Protein AF-A0A7C3ATE9-F1 (afdb_monomer_lite)

Secondary structure (DSSP, 8-state):
-HHHHHHHHHHH---SS-EEE-SS-SS-SSS--HHHHHHHHHHHHHHT--EEEE-SSSSEEEEPPEETTEEPPTTS--BEEEE--SS-------S--TTEEEEE-S---EEEEEEETTEEEEEEE-TT--EEEEEEEE-

Foldseek 3Di:
DVLVVLLVVLVPDPDPAAEAEDADFCDDLPDHPPVCCVRNLVSCQVSLHAEYEYEPDQWWWKFAFDHPRDRDDPPDRGYIYIYADQDADPDDRPPDDPRTPDIGHRFGWDWDWDDDPQKIKIWIAGPVRHTDDIDIGGD

Sequence (139 aa):
EQAAWLDQRLAETRADWKFAMVHFPPYSPTLDYAEIRRHWEPVFNKHRVDMVFAGHVHYYMRSHPIREGRVVAPGEAGTVYVISIPIPNEQRPRPRPDYVAALLSGTPLYHTIHIAGNRLHFRAFDEAGTLHDELVMEK

Structure (mmCIF, N/CA/C/O backbone):
data_AF-A0A7C3ATE9-F1
#
_entry.id   AF-A0A7C3ATE9-F1
#
loop_
_atom_site.group_PDB
_atom_site.id
_atom_site.type_symbol
_atom_site.label_atom_id
_atom_site.label_alt_id
_atom_site.label_comp_id
_atom_site.label_asym_id
_atom_site.label_entity_id
_atom_site.label_seq_id
_atom_site.pdbx_PDB_ins_code
_atom_site.Cartn_x
_atom_site.Cartn_y
_atom_site.Cartn_z
_atom_site.occupancy
_atom_site.B_iso_or_equiv
_atom_site.auth_seq_id
_atom_site.auth_comp_id
_atom_site.auth_asym_id
_atom_site.auth_atom_id
_atom_site.pdbx_PDB_model_num
ATOM 1 N N . GLU A 1 1 ? -4.073 19.341 8.927 1.00 84.94 1 GLU A N 1
ATOM 2 C CA . GLU A 1 1 ? -5.523 19.260 8.627 1.00 84.94 1 GLU A CA 1
ATOM 3 C C . GLU A 1 1 ? -5.929 17.901 8.052 1.00 84.94 1 GLU A C 1
ATOM 5 O O . GLU A 1 1 ? -6.676 17.198 8.719 1.00 84.94 1 GLU A O 1
ATOM 10 N N . GLN A 1 2 ? -5.391 17.459 6.904 1.00 94.00 2 GLN A N 1
ATOM 11 C CA . GLN A 1 2 ? -5.780 16.172 6.288 1.00 94.00 2 GLN A CA 1
ATOM 12 C C . GLN A 1 2 ? -5.521 14.932 7.164 1.00 94.00 2 GLN A C 1
ATOM 14 O O . GLN A 1 2 ? -6.392 14.074 7.264 1.00 94.00 2 GLN A O 1
ATOM 19 N N . ALA A 1 3 ? -4.371 14.847 7.845 1.00 95.06 3 ALA A N 1
ATOM 20 C CA . ALA A 1 3 ? -4.072 13.715 8.731 1.00 95.06 3 ALA A CA 1
ATOM 21 C C . ALA A 1 3 ? -5.035 13.631 9.931 1.00 95.06 3 ALA A C 1
ATOM 23 O O . ALA A 1 3 ? -5.476 12.546 10.288 1.00 95.06 3 ALA A O 1
ATOM 24 N N . ALA A 1 4 ? -5.413 14.777 10.510 1.00 97.19 4 ALA A N 1
ATOM 25 C CA . ALA A 1 4 ? -6.384 14.833 11.605 1.00 97.19 4 ALA A CA 1
ATOM 26 C C . ALA A 1 4 ? -7.794 14.442 11.132 1.00 97.19 4 ALA A C 1
ATOM 28 O O . ALA A 1 4 ? -8.490 13.688 11.805 1.00 97.19 4 ALA A O 1
ATOM 29 N N . TRP A 1 5 ? -8.192 14.899 9.941 1.00 97.25 5 TRP A N 1
ATOM 30 C CA . TRP A 1 5 ? -9.439 14.463 9.313 1.00 97.25 5 TRP A CA 1
ATOM 31 C C . TRP A 1 5 ? -9.453 12.945 9.078 1.00 97.25 5 TRP A C 1
ATOM 33 O O . TRP A 1 5 ? -10.429 12.282 9.424 1.00 97.25 5 TRP A O 1
ATOM 43 N N . LEU A 1 6 ? -8.362 12.382 8.549 1.00 97.19 6 LEU A N 1
ATOM 44 C CA . LEU A 1 6 ? -8.232 10.945 8.310 1.00 97.19 6 LEU A CA 1
ATOM 45 C C . LEU A 1 6 ? -8.282 10.145 9.620 1.00 97.19 6 LEU A C 1
ATOM 47 O O . LEU A 1 6 ? -8.988 9.141 9.688 1.00 97.19 6 LEU A O 1
ATOM 51 N N . ASP A 1 7 ? -7.586 10.614 10.660 1.00 98.19 7 ASP A N 1
ATOM 52 C CA . ASP A 1 7 ? -7.616 10.034 12.008 1.00 98.19 7 ASP A CA 1
ATOM 53 C C . ASP A 1 7 ? -9.048 9.956 12.544 1.00 98.19 7 ASP A C 1
ATOM 55 O O . ASP A 1 7 ? -9.472 8.913 13.038 1.00 98.19 7 ASP A O 1
ATOM 59 N N . GLN A 1 8 ? -9.828 11.023 12.367 1.00 98.12 8 GLN A N 1
ATOM 60 C CA . GLN A 1 8 ? -11.228 11.043 12.771 1.00 98.12 8 GLN A CA 1
ATOM 61 C C . GLN A 1 8 ? -12.087 10.068 11.948 1.00 98.12 8 GLN A C 1
ATOM 63 O O . GLN A 1 8 ? -12.869 9.309 12.517 1.00 98.12 8 GLN A O 1
ATOM 68 N N . ARG A 1 9 ? -11.952 10.053 10.614 1.00 97.56 9 ARG A N 1
ATOM 69 C CA . ARG A 1 9 ? -12.733 9.143 9.753 1.00 97.56 9 ARG A CA 1
ATOM 70 C C . ARG A 1 9 ? -12.457 7.673 10.082 1.00 97.56 9 ARG A C 1
ATOM 72 O O . ARG A 1 9 ? -13.384 6.868 10.115 1.00 97.56 9 ARG A O 1
ATOM 79 N N . LEU A 1 10 ? -11.197 7.329 10.344 1.00 97.94 10 LEU A N 1
ATOM 80 C CA . LEU A 1 10 ? -10.799 5.971 10.710 1.00 97.94 10 LEU A CA 1
ATOM 81 C C . LEU A 1 10 ? -11.212 5.589 12.142 1.00 97.94 10 LEU A C 1
ATOM 83 O O . LEU A 1 10 ? -11.459 4.413 12.397 1.00 97.94 10 LEU A O 1
ATOM 87 N N . ALA A 1 11 ? -11.354 6.557 13.052 1.00 98.00 11 ALA A N 1
ATOM 88 C CA . ALA A 1 11 ? -11.882 6.315 14.396 1.00 98.00 11 ALA A CA 1
ATOM 89 C C . ALA A 1 11 ? -13.387 5.985 14.403 1.00 98.00 11 ALA A C 1
ATOM 91 O O . ALA A 1 11 ? -13.864 5.285 15.293 1.00 98.00 11 ALA A O 1
ATOM 92 N N . GLU A 1 12 ? -14.143 6.495 13.428 1.00 97.62 12 GLU A N 1
ATOM 93 C CA . GLU A 1 12 ? -15.601 6.331 13.355 1.00 97.62 12 GLU A CA 1
ATOM 94 C C . GLU A 1 12 ? -16.036 5.032 12.651 1.00 97.62 12 GLU A C 1
ATOM 96 O O . GLU A 1 12 ? -17.182 4.601 12.797 1.00 97.62 12 GLU A O 1
ATOM 101 N N . THR A 1 13 ? -15.146 4.385 11.891 1.00 96.62 13 THR A N 1
ATOM 102 C CA . THR A 1 13 ? -15.487 3.162 11.150 1.00 96.62 13 THR A CA 1
ATOM 103 C C . THR A 1 13 ? -15.433 1.906 12.021 1.00 96.62 13 THR A C 1
ATOM 105 O O . THR A 1 13 ? -14.561 1.738 12.873 1.00 96.62 13 THR A O 1
ATOM 108 N N . ARG A 1 14 ? -16.355 0.976 11.750 1.00 95.94 14 ARG A N 1
ATOM 109 C CA . ARG A 1 14 ? -16.387 -0.383 12.318 1.00 95.94 14 ARG A CA 1
ATOM 110 C C . ARG A 1 14 ? -16.058 -1.463 11.286 1.00 95.94 14 ARG A C 1
ATOM 112 O O . ARG A 1 14 ? -16.288 -2.634 11.550 1.00 95.94 14 ARG A O 1
ATOM 119 N N . ALA A 1 15 ? -15.591 -1.071 10.100 1.00 96.81 15 ALA A N 1
ATOM 120 C CA . ALA A 1 15 ? -15.237 -2.020 9.055 1.00 96.81 15 ALA A CA 1
ATOM 121 C C . ALA A 1 15 ? -14.085 -2.921 9.517 1.00 96.81 15 ALA A C 1
ATOM 123 O O . ALA A 1 15 ? -13.081 -2.421 10.035 1.00 96.81 15 ALA A O 1
ATOM 124 N N . ASP A 1 16 ? -14.227 -4.227 9.285 1.00 95.75 16 ASP A N 1
ATOM 125 C CA . ASP A 1 16 ? -13.186 -5.198 9.613 1.00 95.75 16 ASP A CA 1
ATOM 126 C C . ASP A 1 16 ? -11.930 -4.920 8.796 1.00 95.75 16 ASP A C 1
ATOM 128 O O . ASP A 1 16 ? -10.847 -4.828 9.363 1.00 95.75 16 ASP A O 1
ATOM 132 N N . TRP A 1 17 ? -12.080 -4.727 7.481 1.00 97.94 17 TRP A N 1
ATOM 133 C CA . TRP A 1 17 ? -11.005 -4.390 6.548 1.00 97.94 17 TRP A CA 1
ATOM 134 C C . TRP A 1 17 ? -10.968 -2.895 6.235 1.00 97.94 17 TRP A C 1
ATOM 136 O O . TRP A 1 17 ? -11.986 -2.292 5.889 1.00 97.94 17 TRP A O 1
ATOM 146 N N . LYS A 1 18 ? -9.780 -2.299 6.333 1.00 98.31 18 LYS A N 1
ATOM 147 C CA . LYS A 1 18 ? -9.531 -0.870 6.148 1.00 98.31 18 LYS A CA 1
ATOM 148 C C . LYS A 1 18 ? -8.499 -0.666 5.052 1.00 98.31 18 LYS A C 1
ATOM 150 O O . LYS A 1 18 ? -7.360 -1.118 5.158 1.00 98.31 18 LYS A O 1
ATOM 155 N N . PHE A 1 19 ? -8.896 0.084 4.033 1.00 98.19 19 PHE A N 1
ATOM 156 C CA . PHE A 1 19 ? -8.048 0.435 2.903 1.00 98.19 19 PHE A CA 1
ATOM 157 C C . PHE A 1 19 ? -7.893 1.946 2.808 1.00 98.19 19 PHE A C 1
ATOM 159 O O . PHE A 1 19 ? -8.848 2.685 3.048 1.00 98.19 19 PHE A O 1
ATOM 166 N N . ALA A 1 20 ? -6.710 2.401 2.408 1.00 97.75 20 ALA A N 1
ATOM 167 C CA . ALA A 1 20 ? -6.487 3.786 2.019 1.00 97.75 20 ALA A CA 1
ATOM 168 C C . ALA A 1 20 ? -6.002 3.858 0.570 1.00 97.75 20 ALA A C 1
ATOM 170 O O . ALA A 1 20 ? -5.269 2.991 0.103 1.00 97.75 20 ALA A O 1
ATOM 171 N N . MET A 1 21 ? -6.408 4.911 -0.131 1.00 96.75 21 MET A N 1
ATOM 172 C CA . MET A 1 21 ? -5.982 5.215 -1.495 1.00 96.75 21 MET A CA 1
ATOM 173 C C . MET A 1 21 ? -5.313 6.586 -1.473 1.00 96.75 21 MET A C 1
ATOM 175 O O . MET A 1 21 ? -5.911 7.559 -1.010 1.00 96.75 21 MET A O 1
ATOM 179 N N . VAL A 1 22 ? -4.078 6.669 -1.951 1.00 95.56 22 VAL A N 1
ATOM 180 C CA . VAL A 1 22 ? -3.298 7.911 -2.029 1.00 95.56 22 VAL A CA 1
ATOM 181 C C . VAL A 1 22 ? -2.638 8.006 -3.396 1.00 95.56 22 VAL A C 1
ATOM 183 O O . VAL A 1 22 ? -2.379 6.993 -4.025 1.00 95.56 22 VAL A O 1
ATOM 186 N N . HIS A 1 23 ? -2.359 9.204 -3.905 1.00 94.81 23 HIS A N 1
ATOM 187 C CA . HIS A 1 23 ? -1.662 9.293 -5.193 1.00 94.81 23 HIS A CA 1
ATOM 188 C C . HIS A 1 23 ? -0.164 8.998 -5.039 1.00 94.81 23 HIS A C 1
ATOM 190 O O . HIS A 1 23 ? 0.378 8.146 -5.739 1.00 94.81 23 HIS A O 1
ATOM 196 N N . PHE A 1 24 ? 0.484 9.677 -4.091 1.00 94.94 24 PHE A N 1
ATOM 197 C CA . PHE A 1 24 ? 1.909 9.532 -3.809 1.00 94.94 24 PHE A CA 1
ATOM 198 C C . PHE A 1 24 ? 2.144 8.444 -2.752 1.00 94.94 24 PHE A C 1
ATOM 200 O O . PHE A 1 24 ? 1.516 8.487 -1.689 1.00 94.94 24 PHE A O 1
ATOM 207 N N . PRO A 1 25 ? 3.034 7.476 -3.012 1.00 94.81 25 PRO A N 1
ATOM 208 C CA . PRO A 1 25 ? 3.209 6.322 -2.143 1.00 94.81 25 PRO A CA 1
ATOM 209 C C . PRO A 1 25 ? 4.019 6.678 -0.884 1.00 94.81 25 PRO A C 1
ATOM 211 O O . PRO A 1 25 ? 5.074 7.296 -0.999 1.00 94.81 25 PRO A O 1
ATOM 214 N N . PRO A 1 26 ? 3.610 6.251 0.326 1.00 95.81 26 PRO A N 1
ATOM 215 C CA . PRO A 1 26 ? 4.427 6.444 1.527 1.00 95.81 26 PRO A CA 1
ATOM 216 C C . PRO A 1 26 ? 5.785 5.723 1.428 1.00 95.81 26 PRO A C 1
ATOM 218 O O . PRO A 1 26 ? 6.822 6.282 1.792 1.00 95.81 26 PRO A O 1
ATOM 221 N N . TYR A 1 27 ? 5.791 4.506 0.879 1.00 95.38 27 TYR A N 1
ATOM 222 C CA . TYR A 1 27 ? 6.995 3.715 0.620 1.00 95.38 27 TYR A CA 1
ATOM 223 C C . TYR A 1 27 ? 7.240 3.607 -0.874 1.00 95.38 27 TYR A C 1
ATOM 225 O O . TYR A 1 27 ? 6.332 3.264 -1.617 1.00 95.38 27 TYR A O 1
ATOM 233 N N . SER A 1 28 ? 8.467 3.872 -1.309 1.00 93.00 28 SER A N 1
ATOM 234 C CA . SER A 1 28 ? 8.898 3.783 -2.702 1.00 93.00 28 SER A CA 1
ATOM 235 C C . SER A 1 28 ? 10.406 3.515 -2.721 1.00 93.00 28 SER A C 1
ATOM 237 O O . SER A 1 28 ? 11.152 4.212 -2.029 1.00 93.00 28 SER A O 1
ATOM 239 N N . PRO A 1 29 ? 10.890 2.512 -3.476 1.00 89.56 29 PRO A N 1
ATOM 240 C CA . PRO A 1 29 ? 12.324 2.254 -3.590 1.00 89.56 29 PRO A CA 1
ATOM 241 C C . PRO A 1 29 ? 13.114 3.347 -4.320 1.00 89.56 29 PRO A C 1
ATOM 243 O O . PRO A 1 29 ? 14.329 3.405 -4.173 1.00 89.56 29 PRO A O 1
ATOM 246 N N . THR A 1 30 ? 12.458 4.179 -5.137 1.00 87.19 30 THR A N 1
ATOM 247 C CA . THR A 1 30 ? 13.144 5.160 -6.001 1.00 87.19 30 THR A CA 1
ATOM 248 C C . THR A 1 30 ? 13.084 6.591 -5.492 1.00 87.19 30 THR A C 1
ATOM 250 O O . THR A 1 30 ? 13.950 7.388 -5.839 1.00 87.19 30 THR A O 1
ATOM 253 N N . LEU A 1 31 ? 12.041 6.947 -4.744 1.00 87.38 31 LEU A N 1
ATOM 254 C CA . LEU A 1 31 ? 11.782 8.315 -4.302 1.00 87.38 31 LEU A CA 1
ATOM 255 C C . LEU A 1 31 ? 11.348 8.303 -2.846 1.00 87.38 31 LEU A C 1
ATOM 257 O O . LEU A 1 31 ? 10.519 7.486 -2.448 1.00 87.38 31 LEU A O 1
ATOM 261 N N . ASP A 1 32 ? 11.889 9.235 -2.068 1.00 90.06 32 ASP A N 1
ATOM 262 C CA . ASP A 1 32 ? 11.558 9.343 -0.660 1.00 90.06 32 ASP A CA 1
ATOM 263 C C . ASP A 1 32 ? 10.423 10.349 -0.412 1.00 90.06 32 ASP A C 1
ATOM 265 O O . ASP A 1 32 ? 10.579 11.552 -0.617 1.00 90.06 32 ASP A O 1
ATOM 269 N N . TYR A 1 33 ? 9.291 9.853 0.092 1.00 93.88 33 TYR A N 1
ATOM 270 C CA . TYR A 1 33 ? 8.150 10.655 0.540 1.00 93.88 33 TYR A CA 1
ATOM 271 C C . TYR A 1 33 ? 8.074 10.743 2.072 1.00 93.88 33 TYR A C 1
ATOM 273 O O . TYR A 1 33 ? 7.035 10.471 2.681 1.00 93.88 33 TYR A O 1
ATOM 281 N N . ALA A 1 34 ? 9.183 11.122 2.712 1.00 93.75 34 ALA A N 1
ATOM 282 C CA . ALA A 1 34 ? 9.314 11.172 4.170 1.00 93.75 34 ALA A CA 1
ATOM 283 C C . ALA A 1 34 ? 8.219 12.003 4.859 1.00 93.75 34 ALA A C 1
ATOM 285 O O . ALA A 1 34 ? 7.700 11.597 5.895 1.00 93.75 34 ALA A O 1
ATOM 286 N N . GLU A 1 35 ? 7.812 13.128 4.267 1.00 94.81 35 GLU A N 1
ATOM 287 C CA . GLU A 1 35 ? 6.746 13.979 4.807 1.00 94.81 35 GLU A CA 1
ATOM 288 C C . GLU A 1 35 ? 5.374 13.290 4.802 1.00 94.81 35 GLU A C 1
ATOM 290 O O . GLU A 1 35 ? 4.599 13.455 5.746 1.00 94.81 35 GLU A O 1
ATOM 295 N N . ILE A 1 36 ? 5.080 12.471 3.787 1.00 95.19 36 ILE A N 1
ATOM 296 C CA . ILE A 1 36 ? 3.847 11.674 3.747 1.00 95.19 36 ILE A CA 1
ATOM 297 C C . ILE A 1 36 ? 3.898 10.616 4.844 1.00 95.19 36 ILE A C 1
ATOM 299 O O . ILE A 1 36 ? 2.961 10.528 5.638 1.00 95.19 36 ILE A O 1
ATOM 303 N N . ARG A 1 37 ? 5.008 9.866 4.947 1.00 95.25 37 ARG A N 1
ATOM 304 C CA . ARG A 1 37 ? 5.180 8.867 6.014 1.00 95.25 37 ARG A CA 1
ATOM 305 C C . ARG A 1 37 ? 5.041 9.495 7.394 1.00 95.25 37 ARG A C 1
ATOM 307 O O . ARG A 1 37 ? 4.231 9.029 8.185 1.00 95.25 37 ARG A O 1
ATOM 314 N N . ARG A 1 38 ? 5.724 10.615 7.650 1.00 95.88 38 ARG A N 1
ATOM 315 C CA . ARG A 1 38 ? 5.698 11.318 8.942 1.00 95.88 38 ARG A CA 1
ATOM 316 C C . ARG A 1 38 ? 4.284 11.645 9.418 1.00 95.88 38 ARG A C 1
ATOM 318 O O . ARG A 1 38 ? 4.020 11.556 10.612 1.00 95.88 38 ARG A O 1
ATOM 325 N N . HIS A 1 39 ? 3.389 12.038 8.514 1.00 96.12 39 HIS A N 1
ATOM 326 C CA . HIS A 1 39 ? 2.046 12.482 8.892 1.00 96.12 39 HIS A CA 1
ATOM 327 C C . HIS A 1 39 ? 0.975 11.391 8.791 1.00 96.12 39 HIS A C 1
ATOM 329 O O . HIS A 1 39 ? 0.032 11.406 9.579 1.00 96.12 39 HIS A O 1
ATOM 335 N N . TRP A 1 40 ? 1.081 10.471 7.830 1.00 97.00 40 TRP A N 1
ATOM 336 C CA . TRP A 1 40 ? 0.021 9.499 7.536 1.00 97.00 40 TRP A CA 1
ATOM 337 C C . TRP A 1 40 ? 0.295 8.132 8.158 1.00 97.00 40 TRP A C 1
ATOM 339 O O . TRP A 1 40 ? -0.639 7.479 8.616 1.00 97.00 40 TRP A O 1
ATOM 349 N N . GLU A 1 41 ? 1.560 7.713 8.246 1.00 96.25 41 GLU A N 1
ATOM 350 C CA . GLU A 1 41 ? 1.919 6.416 8.822 1.00 96.25 41 GLU A CA 1
ATOM 351 C C . GLU A 1 41 ? 1.479 6.272 10.292 1.00 96.25 41 GLU A C 1
ATOM 353 O O . GLU A 1 41 ? 0.902 5.236 10.625 1.00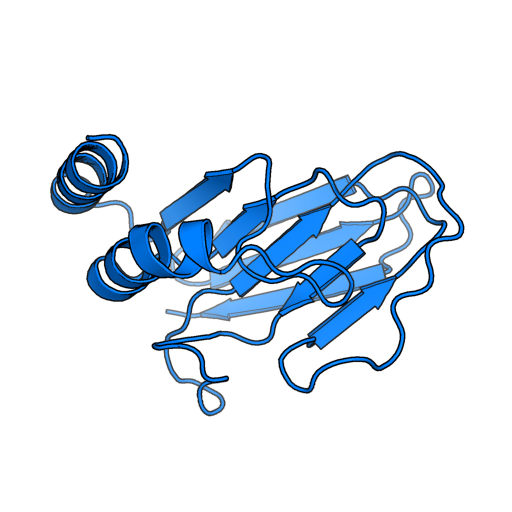 96.25 41 GLU A O 1
ATOM 358 N N . PRO A 1 42 ? 1.621 7.290 11.174 1.00 97.50 42 PRO A N 1
ATOM 359 C CA . PRO A 1 42 ? 1.098 7.195 12.537 1.00 97.50 42 PRO A CA 1
ATOM 360 C C . PRO A 1 42 ? -0.414 6.959 12.581 1.00 97.50 42 PRO A C 1
ATOM 362 O O . PRO A 1 42 ? -0.898 6.205 13.423 1.00 97.50 42 PRO A O 1
ATOM 365 N N . VAL A 1 43 ? -1.161 7.566 11.654 1.00 98.19 43 VAL A N 1
ATOM 366 C CA . VAL A 1 43 ? -2.616 7.404 11.553 1.00 98.19 43 VAL A CA 1
ATOM 367 C C . VAL A 1 43 ? -2.962 5.994 11.067 1.00 98.19 43 VAL A C 1
ATOM 369 O O . VAL A 1 43 ? -3.805 5.326 11.666 1.00 98.19 43 VAL A O 1
ATOM 372 N N . PHE A 1 44 ? -2.279 5.502 10.030 1.00 98.31 44 PHE A N 1
ATOM 373 C CA . PHE A 1 44 ? -2.457 4.139 9.524 1.00 98.31 44 PHE A CA 1
ATOM 374 C C . PHE A 1 44 ? -2.149 3.082 10.588 1.00 98.31 44 PHE A C 1
ATOM 376 O O . PHE A 1 44 ? -2.952 2.171 10.799 1.00 98.31 44 PHE A O 1
ATOM 383 N N . ASN A 1 45 ? -1.041 3.252 11.315 1.00 97.69 45 ASN A N 1
ATOM 384 C CA . ASN A 1 45 ? -0.634 2.364 12.401 1.00 97.69 45 ASN A CA 1
ATOM 385 C C . ASN A 1 45 ? -1.655 2.384 13.550 1.00 97.69 45 ASN A C 1
ATOM 387 O O . ASN A 1 45 ? -2.104 1.323 13.986 1.00 97.69 45 ASN A O 1
ATOM 391 N N . LYS A 1 46 ? -2.080 3.576 14.001 1.00 97.62 46 LYS A N 1
ATOM 392 C CA . LYS A 1 46 ? -3.072 3.748 15.080 1.00 97.62 46 LYS A CA 1
ATOM 393 C C . LYS A 1 46 ? -4.386 3.032 14.774 1.00 97.62 46 LYS A C 1
ATOM 395 O O . LYS A 1 46 ? -4.957 2.391 15.654 1.00 97.62 46 LYS A O 1
ATOM 400 N N . HIS A 1 47 ? -4.850 3.117 13.529 1.00 97.94 47 HIS A N 1
ATOM 401 C CA . HIS A 1 47 ? -6.141 2.561 13.114 1.00 97.94 47 HIS A CA 1
ATOM 402 C C . HIS A 1 47 ? -6.072 1.171 12.496 1.00 97.94 47 HIS A C 1
ATOM 404 O O . HIS A 1 47 ? -7.121 0.651 12.103 1.00 97.94 47 HIS A O 1
ATOM 410 N N . ARG A 1 48 ? -4.877 0.566 12.442 1.00 96.75 48 ARG A N 1
ATOM 411 C CA . ARG A 1 48 ? -4.612 -0.738 11.818 1.00 96.75 48 ARG A CA 1
ATOM 412 C C . ARG A 1 48 ? -5.172 -0.807 10.395 1.00 96.75 48 ARG A C 1
ATOM 414 O O . ARG A 1 48 ? -5.996 -1.664 10.088 1.00 96.75 48 ARG A O 1
ATOM 421 N N . VAL A 1 49 ? -4.782 0.148 9.553 1.00 98.44 49 VAL A N 1
ATOM 422 C CA . VAL A 1 49 ? -5.079 0.081 8.115 1.00 98.44 49 VAL A CA 1
ATOM 423 C C . VAL A 1 49 ? -4.389 -1.151 7.532 1.00 98.44 49 VAL A C 1
ATOM 425 O O . VAL A 1 49 ? -3.219 -1.394 7.806 1.00 98.44 49 VAL A O 1
ATOM 428 N N . ASP A 1 50 ? -5.113 -1.948 6.751 1.00 98.25 50 ASP A N 1
ATOM 429 C CA . ASP A 1 50 ? -4.598 -3.221 6.241 1.00 98.25 50 ASP A CA 1
ATOM 430 C C . ASP A 1 50 ? -3.758 -3.019 4.991 1.00 98.25 50 ASP A C 1
ATOM 432 O O . ASP A 1 50 ? -2.660 -3.562 4.878 1.00 98.25 50 ASP A O 1
ATOM 436 N N . MET A 1 51 ? -4.277 -2.229 4.047 1.00 98.56 51 MET A N 1
ATOM 437 C CA . MET A 1 51 ? -3.575 -1.931 2.806 1.00 98.56 51 MET A CA 1
ATOM 438 C C . MET A 1 51 ? -3.702 -0.464 2.408 1.00 98.56 51 MET A C 1
ATOM 440 O O . MET A 1 51 ? -4.770 0.144 2.508 1.00 98.56 51 MET A O 1
ATOM 444 N N . VAL A 1 52 ? -2.603 0.090 1.908 1.00 98.50 52 VAL A N 1
ATOM 445 C CA . VAL A 1 52 ? -2.534 1.428 1.318 1.00 98.50 52 VAL A CA 1
ATOM 446 C C . VAL A 1 52 ? -2.150 1.269 -0.145 1.00 98.50 52 VAL A C 1
ATOM 448 O O . VAL A 1 52 ? -1.086 0.738 -0.455 1.00 98.50 52 VAL A O 1
ATOM 451 N N . PHE A 1 53 ? -3.004 1.745 -1.039 1.00 98.00 53 PHE A N 1
ATOM 452 C CA . PHE A 1 53 ? -2.793 1.698 -2.479 1.00 98.00 53 PHE A CA 1
ATOM 453 C C . PHE A 1 53 ? -2.353 3.062 -2.991 1.00 98.00 53 PHE A C 1
ATOM 455 O O . PHE A 1 53 ? -2.905 4.095 -2.601 1.00 98.00 53 PHE A O 1
ATOM 462 N N . ALA A 1 54 ? -1.366 3.049 -3.875 1.00 96.31 54 ALA A N 1
ATOM 463 C CA . ALA A 1 54 ? -0.779 4.237 -4.451 1.00 96.31 54 ALA A CA 1
ATOM 464 C C . ALA A 1 54 ? -0.414 4.069 -5.926 1.00 96.31 54 ALA A C 1
ATOM 466 O O . ALA A 1 54 ? -0.414 2.963 -6.464 1.00 96.31 54 ALA A O 1
ATOM 467 N N . GLY A 1 55 ? -0.094 5.192 -6.568 1.00 92.00 55 GLY A N 1
ATOM 468 C CA . GLY A 1 55 ? 0.408 5.243 -7.937 1.00 92.00 55 GLY A CA 1
ATOM 469 C C . GLY A 1 55 ? 1.603 6.186 -8.029 1.00 92.00 55 GLY A C 1
ATOM 470 O O . GLY A 1 55 ? 2.546 6.075 -7.245 1.00 92.00 55 GLY A O 1
ATOM 471 N N . HIS A 1 56 ? 1.534 7.130 -8.973 1.00 92.69 56 HIS A N 1
ATOM 472 C CA . HIS A 1 56 ? 2.518 8.188 -9.234 1.00 92.69 56 HIS A CA 1
ATOM 473 C C . HIS A 1 56 ? 3.880 7.717 -9.773 1.00 92.69 56 HIS A C 1
ATOM 475 O O . HIS A 1 56 ? 4.354 8.260 -10.767 1.00 92.69 56 HIS A O 1
ATOM 481 N N . VAL A 1 57 ? 4.503 6.706 -9.166 1.00 89.06 57 VAL A N 1
ATOM 482 C CA . VAL A 1 57 ? 5.714 6.069 -9.703 1.00 89.06 57 VAL A CA 1
ATOM 483 C C . VAL A 1 57 ? 5.330 4.891 -10.594 1.00 89.06 57 VAL A C 1
ATOM 485 O O . VAL A 1 57 ? 4.343 4.201 -10.344 1.00 89.06 57 VAL A O 1
ATOM 488 N N . HIS A 1 58 ? 6.074 4.690 -11.682 1.00 90.81 58 HIS A N 1
ATOM 489 C CA . HIS A 1 58 ? 5.624 3.827 -12.773 1.00 90.81 58 HIS A CA 1
ATOM 490 C C . HIS A 1 58 ? 6.236 2.423 -12.694 1.00 90.81 58 HIS A C 1
ATOM 492 O O . HIS A 1 58 ? 6.896 1.947 -13.616 1.00 90.81 58 HIS A O 1
ATOM 498 N N . TYR A 1 59 ? 6.050 1.772 -11.558 1.00 90.50 59 TYR A N 1
ATOM 499 C CA . TYR A 1 59 ? 6.384 0.369 -11.365 1.00 90.50 59 TYR A CA 1
ATOM 500 C C . TYR A 1 59 ? 5.436 -0.219 -10.331 1.00 90.50 59 TYR A C 1
ATOM 502 O O . TYR A 1 59 ? 4.890 0.488 -9.483 1.00 90.50 59 TYR A O 1
ATOM 510 N N . TYR A 1 60 ? 5.259 -1.528 -10.399 1.00 93.81 60 TYR A N 1
ATOM 511 C CA . TYR A 1 60 ? 4.540 -2.268 -9.388 1.00 93.81 60 TYR A CA 1
ATOM 512 C C . TYR A 1 60 ? 5.445 -2.521 -8.188 1.00 93.81 60 TYR A C 1
ATOM 514 O O . TYR A 1 60 ? 6.592 -2.950 -8.340 1.00 93.81 60 TYR A O 1
ATOM 522 N N . MET A 1 61 ? 4.917 -2.295 -6.991 1.00 94.75 61 MET A N 1
ATOM 523 C CA . MET A 1 61 ? 5.587 -2.657 -5.750 1.00 94.75 61 MET A CA 1
ATOM 524 C C . MET A 1 61 ? 4.559 -3.098 -4.722 1.00 94.75 61 MET A C 1
ATOM 526 O O . MET A 1 61 ? 3.527 -2.456 -4.568 1.00 94.75 61 MET A O 1
ATOM 530 N N . ARG A 1 62 ? 4.867 -4.157 -3.980 1.00 97.12 62 ARG A N 1
ATOM 531 C CA . ARG A 1 62 ? 4.157 -4.506 -2.754 1.00 97.12 62 ARG A CA 1
ATOM 532 C C . ARG A 1 62 ? 5.157 -4.683 -1.630 1.00 97.12 62 ARG A C 1
ATOM 534 O O . ARG A 1 62 ? 6.156 -5.386 -1.791 1.00 97.12 62 ARG A O 1
ATOM 541 N N . SER A 1 63 ? 4.887 -4.067 -0.489 1.00 97.94 63 SER A N 1
ATOM 542 C CA . SER A 1 63 ? 5.705 -4.246 0.703 1.00 97.94 63 SER A CA 1
ATOM 543 C C . SER A 1 63 ? 5.359 -5.540 1.451 1.00 97.94 63 SER A C 1
ATOM 545 O O . SER A 1 63 ? 4.270 -6.101 1.307 1.00 97.94 63 SER A O 1
ATOM 547 N N . HIS A 1 64 ? 6.264 -5.996 2.312 1.00 97.88 64 HIS A N 1
ATOM 548 C CA . HIS A 1 64 ? 5.869 -6.786 3.478 1.00 97.88 64 HIS A CA 1
ATOM 549 C C . HIS A 1 64 ? 4.966 -5.934 4.396 1.00 97.88 64 HIS A C 1
ATOM 551 O O . HIS A 1 64 ? 4.950 -4.707 4.250 1.00 97.88 64 HIS A O 1
ATOM 557 N N . PRO A 1 65 ? 4.204 -6.523 5.334 1.00 98.00 65 PRO A N 1
ATOM 558 C CA . PRO A 1 65 ? 3.463 -5.728 6.306 1.00 98.00 65 PRO A CA 1
ATOM 559 C C . PRO A 1 65 ? 4.432 -4.888 7.151 1.00 98.00 65 PRO A C 1
ATOM 561 O O . PRO A 1 65 ? 5.430 -5.396 7.666 1.00 98.00 65 PRO A O 1
ATOM 564 N N . ILE A 1 66 ? 4.154 -3.591 7.261 1.00 98.19 66 ILE A N 1
ATOM 565 C CA . ILE A 1 66 ? 4.998 -2.624 7.965 1.00 98.19 66 ILE A CA 1
ATOM 566 C C . ILE A 1 66 ? 4.223 -2.013 9.129 1.00 98.19 66 ILE A C 1
ATOM 568 O O . ILE A 1 66 ? 3.049 -1.664 8.995 1.00 98.19 66 ILE A O 1
ATOM 572 N N . ARG A 1 67 ? 4.896 -1.851 10.267 1.00 97.06 67 ARG A N 1
ATOM 573 C CA . ARG A 1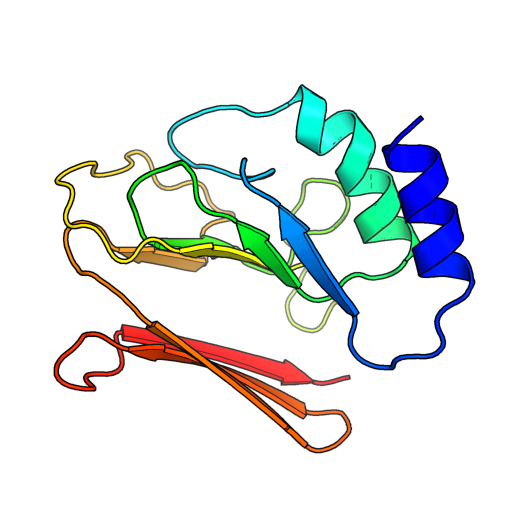 67 ? 4.406 -1.101 11.425 1.00 97.06 67 ARG A CA 1
ATOM 574 C C . ARG A 1 67 ? 5.562 -0.292 11.999 1.00 97.06 67 ARG A C 1
ATOM 576 O O . ARG A 1 67 ? 6.654 -0.825 12.179 1.00 97.06 67 ARG A O 1
ATOM 583 N N . GLU A 1 68 ? 5.322 0.989 12.262 1.00 94.50 68 GLU A N 1
ATOM 584 C CA . GLU A 1 68 ? 6.325 1.920 12.809 1.00 94.50 68 GLU A CA 1
ATOM 585 C C . GLU A 1 68 ? 7.658 1.907 12.034 1.00 94.50 68 GLU A C 1
ATOM 587 O O . GLU A 1 68 ? 8.748 1.809 12.602 1.00 94.50 68 GLU A O 1
ATOM 592 N N . GLY A 1 69 ? 7.573 1.965 10.707 1.00 94.06 69 GLY A N 1
ATOM 593 C CA . GLY A 1 69 ? 8.728 2.034 9.822 1.00 94.06 69 GLY A CA 1
ATOM 594 C C . GLY A 1 69 ? 9.476 0.718 9.624 1.00 94.06 69 GLY A C 1
ATOM 595 O O . GLY A 1 69 ? 10.505 0.719 8.950 1.00 94.06 69 GLY A O 1
ATOM 596 N N . ARG A 1 70 ? 9.002 -0.397 10.193 1.00 96.38 70 ARG A N 1
ATOM 597 C CA . ARG A 1 70 ? 9.696 -1.691 10.158 1.00 96.38 70 ARG A CA 1
ATOM 598 C C . ARG A 1 70 ? 8.805 -2.799 9.625 1.00 96.38 70 ARG A C 1
ATOM 600 O O . ARG A 1 70 ? 7.609 -2.830 9.905 1.00 96.38 70 ARG A O 1
ATOM 607 N N . VAL A 1 71 ? 9.412 -3.731 8.893 1.00 97.94 71 VAL A N 1
ATOM 608 C CA . VAL A 1 71 ? 8.762 -4.998 8.545 1.00 97.94 71 VAL A CA 1
ATOM 609 C C . VAL A 1 71 ? 8.459 -5.747 9.837 1.00 97.94 71 VAL A C 1
ATOM 611 O O . VAL A 1 71 ? 9.347 -5.922 10.673 1.00 97.94 71 VAL A O 1
ATOM 614 N N . VAL A 1 72 ? 7.207 -6.153 10.012 1.00 96.94 72 VAL A N 1
ATOM 615 C CA . VAL A 1 72 ? 6.790 -6.931 11.185 1.00 96.94 72 VAL A CA 1
ATOM 616 C C . VAL A 1 72 ? 7.112 -8.412 10.993 1.00 96.94 72 VAL A C 1
ATOM 618 O O . VAL A 1 72 ? 7.274 -8.888 9.866 1.00 96.94 72 VAL A O 1
ATOM 621 N N . ALA A 1 73 ? 7.208 -9.153 12.098 1.00 94.19 73 ALA A N 1
ATOM 622 C CA . ALA A 1 73 ? 7.411 -10.594 12.041 1.00 94.19 73 ALA A CA 1
ATOM 623 C C . ALA A 1 73 ? 6.221 -11.299 11.351 1.00 94.19 73 ALA A C 1
ATOM 625 O O . ALA A 1 73 ? 5.096 -10.790 11.388 1.00 94.19 73 ALA A O 1
ATOM 626 N N . PRO A 1 74 ? 6.428 -12.477 10.734 1.00 89.31 74 PRO A N 1
ATOM 627 C CA . PRO A 1 74 ? 5.334 -13.257 10.163 1.00 89.31 74 PRO A CA 1
ATOM 628 C C . PRO A 1 74 ? 4.196 -13.477 11.171 1.00 89.31 74 PRO A C 1
ATOM 630 O O . PRO A 1 74 ? 4.438 -13.882 12.305 1.00 89.31 74 PRO A O 1
ATOM 633 N N . GLY A 1 75 ? 2.957 -13.210 10.753 1.00 87.06 75 GLY A N 1
ATOM 634 C CA . GLY A 1 75 ? 1.762 -13.329 11.598 1.00 87.06 75 GLY A CA 1
ATOM 635 C C . GLY A 1 75 ? 1.441 -12.095 12.447 1.00 87.06 75 GLY A C 1
ATOM 636 O O . GLY A 1 75 ? 0.358 -12.024 13.023 1.00 87.06 75 GLY A O 1
ATOM 637 N N . GLU A 1 76 ? 2.321 -11.094 12.507 1.00 92.62 76 GLU A N 1
ATOM 638 C CA . GLU A 1 76 ? 1.998 -9.827 13.156 1.00 92.62 76 GLU A CA 1
ATOM 639 C C . GLU A 1 76 ? 1.248 -8.867 12.225 1.00 92.62 76 GLU A C 1
ATOM 641 O O . GLU A 1 76 ? 1.484 -8.800 11.019 1.00 92.62 76 GLU A O 1
ATOM 646 N N . ALA A 1 77 ? 0.364 -8.058 12.812 1.00 91.88 77 ALA A N 1
ATOM 647 C CA . ALA A 1 77 ? -0.387 -7.050 12.074 1.00 91.88 77 ALA A CA 1
ATOM 648 C C . ALA A 1 77 ? 0.507 -5.879 11.628 1.00 91.88 77 ALA A C 1
ATOM 650 O O . ALA A 1 77 ? 1.149 -5.223 12.453 1.00 91.88 77 ALA A O 1
ATOM 651 N N . GLY A 1 78 ? 0.473 -5.555 10.340 1.00 96.81 78 GLY A N 1
ATOM 652 C CA . GLY A 1 78 ? 1.114 -4.382 9.751 1.00 96.81 78 GLY A CA 1
ATOM 653 C C . GLY A 1 78 ? 0.360 -3.933 8.502 1.00 96.81 78 GLY A C 1
ATOM 654 O O . GLY A 1 78 ? -0.429 -4.693 7.945 1.00 96.81 78 GLY A O 1
ATOM 655 N N . THR A 1 79 ? 0.608 -2.702 8.063 1.00 98.56 79 THR A N 1
ATOM 656 C CA . THR A 1 79 ? 0.014 -2.165 6.833 1.00 98.56 79 THR A CA 1
ATOM 657 C C . THR A 1 79 ? 0.822 -2.634 5.627 1.00 98.56 79 THR A C 1
ATOM 659 O O . THR A 1 79 ? 2.048 -2.509 5.615 1.00 98.56 79 THR A O 1
ATOM 662 N N . VAL A 1 80 ? 0.156 -3.152 4.598 1.00 98.38 80 VAL A N 1
ATOM 663 C CA . VAL A 1 80 ? 0.776 -3.482 3.309 1.00 98.38 80 VAL A CA 1
ATOM 664 C C . VAL A 1 80 ? 0.632 -2.298 2.358 1.00 98.38 80 VAL A C 1
ATOM 666 O O . VAL A 1 80 ? -0.467 -1.811 2.111 1.00 98.38 80 VAL A O 1
ATOM 669 N N . TYR A 1 81 ? 1.737 -1.843 1.784 1.00 98.25 81 TYR A N 1
ATOM 670 C CA . TYR A 1 81 ? 1.750 -0.746 0.823 1.00 98.25 81 TYR A CA 1
ATOM 671 C C . TYR A 1 81 ? 1.879 -1.311 -0.586 1.00 98.25 81 TYR A C 1
ATOM 673 O O . TYR A 1 81 ? 2.778 -2.109 -0.852 1.00 98.25 81 TYR A O 1
ATOM 681 N N . VAL A 1 82 ? 0.980 -0.905 -1.479 1.00 98.12 82 VAL A N 1
ATOM 682 C CA . VAL A 1 82 ? 0.946 -1.338 -2.877 1.00 98.12 82 VAL A CA 1
ATOM 683 C C . VAL A 1 82 ? 1.043 -0.122 -3.784 1.00 98.12 82 VAL A C 1
ATOM 685 O O . VAL A 1 82 ? 0.254 0.809 -3.661 1.00 98.12 82 VAL A O 1
ATOM 688 N N . ILE A 1 83 ? 1.981 -0.150 -4.721 1.00 95.31 83 ILE A N 1
ATOM 689 C CA . ILE A 1 83 ? 2.050 0.772 -5.849 1.00 95.31 83 ILE A CA 1
ATOM 690 C C . ILE A 1 83 ? 1.590 0.026 -7.090 1.00 95.31 83 ILE A C 1
ATOM 692 O O . ILE A 1 83 ? 2.087 -1.064 -7.373 1.00 95.31 83 ILE A O 1
ATOM 696 N N . SER A 1 84 ? 0.668 0.625 -7.834 1.00 89.56 84 SER A N 1
ATOM 697 C CA . SER A 1 84 ? 0.183 0.089 -9.096 1.00 89.56 84 SE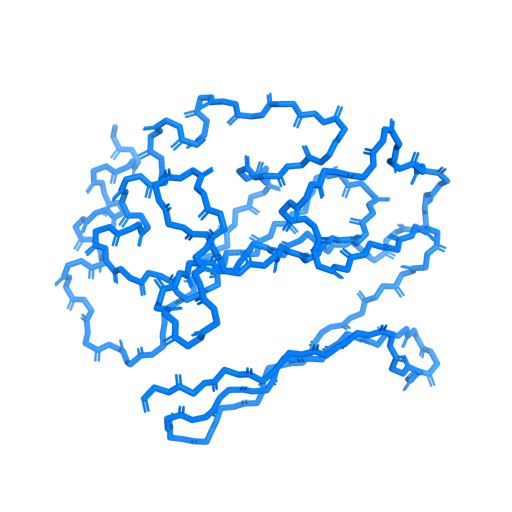R A CA 1
ATOM 698 C C . SER A 1 84 ? 0.045 1.174 -10.146 1.00 89.56 84 SER A C 1
ATOM 700 O O . SER A 1 84 ? -0.474 2.257 -9.868 1.00 89.56 84 SER A O 1
ATOM 702 N N . ILE A 1 85 ? 0.471 0.870 -11.370 1.00 80.56 85 ILE A N 1
ATOM 703 C CA . ILE A 1 85 ? 0.162 1.692 -12.532 1.00 80.56 85 ILE A CA 1
ATOM 704 C C . ILE A 1 85 ? -0.115 0.799 -13.753 1.00 80.56 85 ILE A C 1
ATOM 706 O O . ILE A 1 85 ? 0.574 -0.205 -13.941 1.00 80.56 85 ILE A O 1
ATOM 710 N N . PRO A 1 86 ? -1.069 1.171 -14.623 1.00 71.19 86 PRO A N 1
ATOM 711 C CA . PRO A 1 86 ? -1.339 0.447 -15.864 1.00 71.19 86 PRO A CA 1
ATOM 712 C C . PRO A 1 86 ? -0.487 0.940 -17.048 1.00 71.19 86 PRO A C 1
ATOM 714 O O . PRO A 1 86 ? -0.808 0.655 -18.194 1.00 71.19 86 PRO A O 1
ATOM 717 N N . ILE A 1 87 ? 0.565 1.732 -16.813 1.00 74.56 87 ILE A N 1
ATOM 718 C CA . ILE A 1 87 ? 1.364 2.334 -17.890 1.00 74.56 87 ILE A CA 1
ATOM 719 C C . ILE A 1 87 ? 2.739 1.659 -17.941 1.00 74.56 87 ILE A C 1
ATOM 721 O O . ILE A 1 87 ? 3.418 1.613 -16.910 1.00 74.56 87 ILE A O 1
ATOM 725 N N . PRO A 1 88 ? 3.191 1.182 -19.116 1.00 69.12 88 PRO A N 1
ATOM 726 C CA . PRO A 1 88 ? 4.541 0.659 -19.273 1.00 69.12 88 PRO A CA 1
ATOM 727 C C . PRO A 1 88 ? 5.591 1.718 -18.916 1.00 69.12 88 PRO A C 1
ATOM 729 O O . PRO A 1 88 ? 5.528 2.859 -19.375 1.00 69.12 88 PRO A O 1
ATOM 732 N N . ASN A 1 89 ? 6.589 1.341 -18.119 1.00 70.56 89 ASN A N 1
ATOM 733 C CA . ASN A 1 89 ? 7.795 2.140 -17.922 1.00 70.56 89 ASN A CA 1
ATOM 734 C C . ASN A 1 89 ? 8.991 1.230 -17.622 1.00 70.56 89 ASN A C 1
ATOM 736 O O . ASN A 1 89 ? 8.867 0.198 -16.965 1.00 70.56 89 ASN A O 1
ATOM 740 N N . GLU A 1 90 ? 10.166 1.645 -18.075 1.00 66.06 90 GLU A N 1
ATOM 741 C CA . GLU A 1 90 ? 11.439 0.964 -17.863 1.00 66.06 90 GLU A CA 1
ATOM 742 C C . GLU A 1 90 ? 12.118 1.338 -16.538 1.00 66.06 90 GLU A C 1
ATOM 744 O O . GLU A 1 90 ? 13.260 0.941 -16.305 1.00 66.06 90 GLU A O 1
ATOM 749 N N . GLN A 1 91 ? 11.451 2.081 -15.645 1.00 70.44 91 GLN A N 1
ATOM 750 C CA . GLN A 1 91 ? 11.986 2.344 -14.308 1.00 70.44 91 GLN A CA 1
ATOM 751 C C . GLN A 1 91 ? 12.258 1.020 -13.602 1.00 70.44 91 GLN A C 1
ATOM 753 O O . GLN A 1 91 ? 11.329 0.301 -13.259 1.00 70.44 91 GLN A O 1
ATOM 758 N N . ARG A 1 92 ? 13.533 0.695 -13.377 1.00 70.00 92 ARG A N 1
ATOM 759 C CA . ARG A 1 92 ? 13.982 -0.500 -12.652 1.00 70.00 92 ARG A CA 1
ATOM 760 C C . ARG A 1 92 ? 14.523 -0.063 -11.296 1.00 70.00 92 ARG A C 1
ATOM 762 O O . ARG A 1 92 ? 15.691 0.321 -11.226 1.00 70.00 92 ARG A O 1
ATOM 769 N N . PRO A 1 93 ? 13.718 -0.099 -10.224 1.00 67.44 93 PRO A N 1
ATOM 770 C CA . PRO A 1 93 ? 14.189 0.333 -8.922 1.00 67.44 93 PRO A CA 1
ATOM 771 C C . PRO A 1 93 ? 15.323 -0.574 -8.447 1.00 67.44 93 PRO A C 1
ATOM 773 O O . PRO A 1 93 ? 15.137 -1.781 -8.280 1.00 67.44 93 PRO A O 1
ATOM 776 N N . ARG A 1 94 ? 16.513 -0.001 -8.259 1.00 67.50 94 ARG A N 1
ATOM 777 C CA . ARG A 1 94 ? 17.658 -0.666 -7.633 1.00 67.50 94 ARG A CA 1
ATOM 778 C C . ARG A 1 94 ? 18.385 0.328 -6.721 1.00 67.50 94 ARG A C 1
ATOM 780 O O . ARG A 1 94 ? 18.573 1.466 -7.150 1.00 67.50 94 ARG A O 1
ATOM 787 N N . PRO A 1 95 ? 18.840 -0.091 -5.525 1.00 76.06 95 PRO A N 1
ATOM 788 C CA . PRO A 1 95 ? 18.680 -1.420 -4.912 1.00 76.06 95 PRO A CA 1
ATOM 789 C C . PRO A 1 95 ? 17.233 -1.701 -4.466 1.00 76.06 95 PRO A C 1
ATOM 791 O O . PRO A 1 95 ? 16.429 -0.782 -4.370 1.00 76.06 95 PRO A O 1
ATOM 794 N N . ARG A 1 96 ? 16.891 -2.975 -4.226 1.00 85.44 96 ARG A N 1
ATOM 795 C CA . ARG A 1 96 ? 15.581 -3.398 -3.696 1.00 85.44 96 ARG A CA 1
ATOM 796 C C . ARG A 1 96 ? 15.646 -3.387 -2.161 1.00 85.44 96 ARG A C 1
ATOM 798 O O . ARG A 1 96 ? 16.354 -4.233 -1.624 1.00 85.44 96 ARG A O 1
ATOM 805 N N . PRO A 1 97 ? 14.958 -2.466 -1.462 1.00 91.12 97 PRO A N 1
ATOM 806 C CA . PRO A 1 97 ? 14.955 -2.436 -0.001 1.00 91.12 97 PRO A CA 1
ATOM 807 C C . PRO A 1 97 ? 14.298 -3.683 0.601 1.00 91.12 97 PRO A C 1
ATOM 809 O O . PRO A 1 97 ? 13.369 -4.233 0.008 1.00 91.12 97 PRO A O 1
ATOM 812 N N . ASP A 1 98 ? 14.705 -4.059 1.815 1.00 93.25 98 ASP A N 1
ATOM 813 C CA . ASP A 1 98 ? 14.231 -5.271 2.509 1.00 93.25 98 ASP A CA 1
ATOM 814 C C . ASP A 1 98 ? 12.718 -5.289 2.764 1.00 93.25 98 ASP A C 1
ATOM 816 O O . ASP A 1 98 ? 12.109 -6.348 2.889 1.00 93.25 98 ASP A O 1
ATOM 820 N N . TYR A 1 99 ? 12.077 -4.119 2.808 1.00 95.44 99 TYR A N 1
ATOM 821 C CA . TYR A 1 99 ? 10.630 -4.031 2.979 1.00 95.44 99 TYR A CA 1
ATOM 822 C C . TYR A 1 99 ? 9.837 -4.424 1.726 1.00 95.44 99 TYR A C 1
ATOM 824 O O . TYR A 1 99 ? 8.619 -4.559 1.810 1.00 95.44 99 TYR A O 1
ATOM 832 N N . VAL A 1 100 ? 10.478 -4.588 0.566 1.00 95.81 100 VAL A N 1
ATOM 833 C CA . VAL A 1 100 ? 9.806 -4.879 -0.707 1.00 95.81 100 VAL A CA 1
ATOM 834 C C . VAL A 1 100 ? 9.604 -6.383 -0.883 1.00 95.81 100 VAL A C 1
ATOM 836 O O . VAL A 1 100 ? 10.551 -7.112 -1.182 1.00 95.81 100 VAL A O 1
ATOM 839 N N . ALA A 1 101 ? 8.351 -6.834 -0.806 1.00 96.06 101 ALA A N 1
ATOM 840 C CA . ALA A 1 101 ? 7.951 -8.228 -1.001 1.00 96.06 101 ALA A CA 1
ATOM 841 C C . ALA A 1 101 ? 7.816 -8.612 -2.484 1.00 96.06 101 ALA A C 1
ATOM 843 O O . ALA A 1 101 ? 8.229 -9.704 -2.876 1.00 96.06 101 ALA A O 1
ATOM 844 N N . ALA A 1 102 ? 7.318 -7.703 -3.324 1.00 95.06 102 ALA A N 1
ATOM 845 C CA . ALA A 1 102 ? 7.220 -7.890 -4.770 1.00 95.06 102 ALA A CA 1
ATOM 846 C C . ALA A 1 102 ? 7.539 -6.588 -5.512 1.00 95.06 102 ALA A C 1
ATOM 848 O O . ALA A 1 102 ? 7.232 -5.497 -5.028 1.00 95.06 102 ALA A O 1
ATOM 849 N N . LEU A 1 103 ? 8.185 -6.704 -6.673 1.00 92.50 103 LEU A N 1
ATOM 850 C CA . LEU A 1 103 ? 8.580 -5.574 -7.510 1.00 92.50 103 LEU A CA 1
ATOM 851 C C . LEU A 1 103 ? 8.594 -5.997 -8.978 1.00 92.50 103 LEU A C 1
ATOM 853 O O . LEU A 1 103 ? 9.298 -6.942 -9.331 1.00 92.50 103 LEU A O 1
ATOM 857 N N . LEU A 1 104 ? 7.853 -5.278 -9.818 1.00 90.25 104 LEU A N 1
ATOM 858 C CA . LEU A 1 104 ? 7.789 -5.514 -11.260 1.00 90.25 104 LEU A CA 1
ATOM 859 C C . LEU A 1 104 ? 7.784 -4.176 -12.004 1.00 90.25 104 LEU A C 1
ATOM 861 O O . LEU A 1 104 ? 7.181 -3.205 -11.554 1.00 90.25 104 LEU A O 1
ATOM 865 N N . SER A 1 105 ? 8.435 -4.134 -13.161 1.00 88.00 105 SER A N 1
ATOM 866 C CA . SER A 1 105 ? 8.515 -2.950 -14.018 1.00 88.00 105 SER A CA 1
ATOM 867 C C . SER A 1 105 ? 8.168 -3.318 -15.453 1.00 88.00 105 SER A C 1
ATOM 869 O O . SER A 1 105 ? 8.361 -4.460 -15.867 1.00 88.00 105 SER A O 1
ATOM 871 N N . GLY A 1 106 ? 7.675 -2.351 -16.225 1.00 85.44 106 GLY A N 1
ATOM 872 C CA . GLY A 1 106 ? 7.386 -2.523 -17.653 1.00 85.44 106 GLY A CA 1
ATOM 873 C C . GLY A 1 106 ? 6.136 -3.340 -17.983 1.00 85.44 106 GLY A C 1
ATOM 874 O O . GLY A 1 106 ? 5.796 -3.441 -19.154 1.00 85.44 106 GLY A O 1
ATOM 875 N N . THR A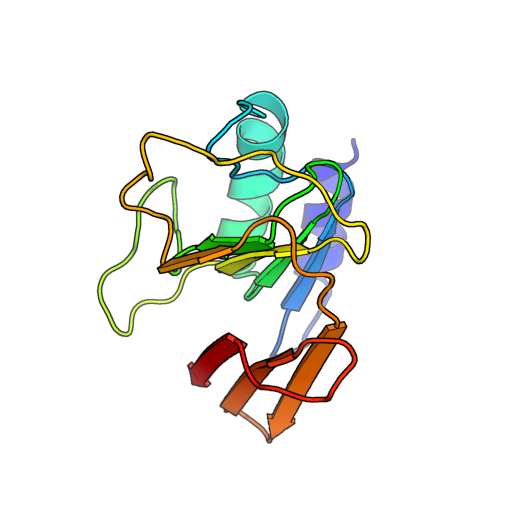 1 107 ? 5.441 -3.888 -16.985 1.00 87.31 107 THR A N 1
ATOM 876 C CA . THR A 1 107 ? 4.213 -4.673 -17.177 1.00 87.31 107 THR A CA 1
ATOM 877 C C . THR A 1 107 ? 3.029 -3.918 -16.572 1.00 87.31 107 THR A C 1
ATOM 879 O O . THR A 1 107 ? 3.020 -3.719 -15.355 1.00 87.31 107 THR A O 1
ATOM 882 N N . PRO A 1 108 ? 2.051 -3.472 -17.380 1.00 90.38 108 PRO A N 1
ATOM 883 C CA . PRO A 1 108 ? 0.766 -2.988 -16.885 1.00 90.38 108 PRO A CA 1
ATOM 884 C C . PRO A 1 108 ? 0.062 -4.063 -16.063 1.00 90.38 108 PRO A C 1
ATOM 886 O O . PRO A 1 108 ? -0.027 -5.208 -16.506 1.00 90.38 108 PRO A O 1
ATOM 889 N N . LEU A 1 109 ? -0.453 -3.701 -14.887 1.00 93.06 109 LEU A N 1
ATOM 890 C CA . LEU A 1 109 ? -1.189 -4.633 -14.035 1.00 93.06 109 LEU A CA 1
ATOM 891 C C . LEU A 1 109 ? -2.569 -4.092 -13.656 1.00 93.06 109 LEU A C 1
ATOM 893 O O . LEU A 1 109 ? -2.739 -2.897 -13.416 1.00 93.06 109 LEU A O 1
ATOM 897 N N . TYR A 1 110 ? -3.531 -5.002 -13.506 1.00 94.25 110 TYR A N 1
ATOM 898 C CA . TYR A 1 110 ? -4.768 -4.782 -12.759 1.00 94.25 110 TYR A CA 1
ATOM 899 C C . TYR A 1 110 ? -4.810 -5.689 -11.529 1.00 94.25 110 TYR A C 1
ATOM 901 O O . TYR A 1 110 ? -4.060 -6.663 -11.414 1.00 94.25 110 TYR A O 1
ATOM 909 N N . HIS A 1 111 ? -5.662 -5.355 -10.560 1.00 96.19 111 HIS A N 1
ATOM 910 C CA . HIS A 1 111 ? -5.690 -6.044 -9.272 1.00 96.19 111 HIS A CA 1
ATOM 911 C C . HIS A 1 111 ? -7.093 -6.479 -8.886 1.00 96.19 111 HIS A C 1
ATOM 913 O O . HIS A 1 111 ? -8.075 -5.798 -9.174 1.00 96.19 111 HIS A O 1
ATOM 919 N N . THR A 1 112 ? -7.175 -7.603 -8.182 1.00 97.56 112 THR A N 1
ATOM 920 C CA . THR A 1 112 ? -8.416 -8.078 -7.567 1.00 97.56 112 THR A CA 1
ATOM 921 C C . THR A 1 112 ? -8.206 -8.265 -6.075 1.00 97.56 112 THR A C 1
ATOM 923 O O . THR A 1 112 ? -7.150 -8.734 -5.652 1.00 97.56 112 THR A O 1
ATOM 926 N N . ILE A 1 113 ? -9.223 -7.916 -5.290 1.00 97.94 113 ILE A N 1
ATOM 927 C CA . ILE A 1 113 ? -9.276 -8.174 -3.853 1.00 97.94 113 ILE A CA 1
ATOM 928 C C . ILE A 1 113 ? -10.556 -8.956 -3.599 1.00 97.94 113 ILE A C 1
ATOM 930 O O . ILE A 1 113 ? -11.651 -8.455 -3.843 1.00 97.94 113 ILE A O 1
ATOM 934 N N . HIS A 1 114 ? -10.414 -10.192 -3.135 1.00 98.38 114 HIS A N 1
ATOM 935 C CA . HIS A 1 114 ? -11.535 -11.007 -2.684 1.00 98.38 114 HIS A CA 1
ATOM 936 C C . HIS A 1 114 ? -11.515 -11.065 -1.160 1.00 98.38 114 HIS A C 1
ATOM 938 O O . HIS A 1 114 ? -10.490 -11.414 -0.580 1.00 98.38 114 HIS A O 1
ATOM 944 N N . ILE A 1 115 ? -12.638 -10.751 -0.515 1.00 98.19 115 ILE A N 1
ATOM 945 C CA . ILE A 1 115 ? -12.776 -10.789 0.945 1.00 98.19 115 ILE A CA 1
ATOM 946 C C . ILE A 1 115 ? -13.876 -11.782 1.304 1.00 98.19 115 ILE A C 1
ATOM 948 O O . ILE A 1 115 ? -15.011 -11.641 0.854 1.00 98.19 115 ILE A O 1
ATOM 952 N N . ALA A 1 116 ? -13.532 -12.765 2.131 1.00 97.31 116 ALA A N 1
ATOM 953 C CA . ALA A 1 116 ? -14.448 -13.746 2.692 1.00 97.31 116 ALA A CA 1
ATOM 954 C C . ALA A 1 116 ? -14.244 -13.791 4.214 1.00 97.31 116 ALA A C 1
ATOM 956 O O . ALA A 1 116 ? -13.355 -14.476 4.717 1.00 97.31 116 ALA A O 1
ATOM 957 N N . GLY A 1 117 ? -15.047 -13.012 4.946 1.00 95.88 117 GLY A N 1
ATOM 958 C CA . GLY A 1 117 ? -14.929 -12.874 6.399 1.00 95.88 117 GLY A CA 1
ATOM 959 C C . GLY A 1 117 ? -13.560 -12.332 6.818 1.00 95.88 117 GLY A C 1
ATOM 960 O O . GLY A 1 117 ? -13.168 -11.228 6.432 1.00 95.88 117 GLY A O 1
ATOM 961 N N . ASN A 1 118 ? -12.825 -13.129 7.592 1.00 96.56 118 ASN A N 1
ATOM 962 C CA . ASN A 1 118 ? -11.504 -12.780 8.106 1.00 96.56 118 ASN A CA 1
ATOM 963 C C . ASN A 1 118 ? -10.358 -13.076 7.128 1.00 96.56 118 ASN A C 1
ATOM 965 O O . ASN A 1 118 ? -9.203 -12.891 7.497 1.00 96.56 118 ASN A O 1
ATOM 969 N N . ARG A 1 119 ? -10.650 -13.512 5.897 1.00 97.56 119 ARG A N 1
ATOM 970 C CA . ARG A 1 119 ? -9.641 -13.816 4.880 1.00 97.56 119 ARG A CA 1
ATOM 971 C C . ARG A 1 119 ? -9.753 -12.873 3.689 1.00 97.56 119 ARG A C 1
ATOM 973 O O . ARG A 1 119 ? -10.813 -12.756 3.073 1.00 97.56 119 ARG A O 1
ATOM 980 N N . LEU A 1 120 ? -8.639 -12.239 3.340 1.00 97.75 120 LEU A N 1
ATOM 981 C CA . LEU A 1 120 ? -8.485 -11.388 2.164 1.00 97.75 120 LEU A CA 1
ATOM 982 C C . LEU A 1 120 ? -7.466 -12.011 1.213 1.00 97.75 120 LEU A C 1
ATOM 984 O O . LEU A 1 120 ? -6.397 -12.440 1.638 1.00 97.75 120 LEU A O 1
ATOM 988 N N . HIS A 1 121 ? -7.781 -12.025 -0.080 1.00 98.44 121 HIS A N 1
ATOM 989 C CA . HIS A 1 121 ? -6.884 -12.476 -1.138 1.00 98.44 121 HIS A CA 1
ATOM 990 C C . HIS A 1 121 ? -6.705 -11.369 -2.182 1.00 98.44 121 HIS A C 1
ATOM 992 O O . HIS A 1 121 ? -7.613 -11.082 -2.966 1.00 98.44 121 HIS A O 1
ATOM 998 N N . PHE A 1 122 ? -5.528 -10.747 -2.173 1.00 98.50 122 PHE A N 1
ATOM 999 C CA . PHE A 1 122 ? -5.075 -9.779 -3.164 1.00 98.50 122 PHE A CA 1
ATOM 1000 C C . PHE A 1 122 ? -4.303 -10.501 -4.272 1.00 98.50 122 PHE A C 1
ATOM 1002 O O . PHE A 1 122 ? -3.443 -11.331 -3.985 1.00 98.50 122 PHE A O 1
ATOM 1009 N N . ARG A 1 123 ? -4.592 -10.171 -5.533 1.00 98.38 123 ARG A N 1
ATOM 1010 C CA . ARG A 1 123 ? -3.897 -10.715 -6.710 1.00 98.38 123 ARG A CA 1
ATOM 1011 C C . ARG A 1 123 ? -3.664 -9.635 -7.753 1.00 98.38 123 ARG A C 1
ATOM 1013 O O . ARG A 1 123 ? -4.574 -8.841 -8.008 1.00 98.38 123 ARG A O 1
ATOM 1020 N N . ALA A 1 124 ? -2.494 -9.656 -8.379 1.00 97.31 124 ALA A N 1
ATOM 1021 C CA . ALA A 1 124 ? -2.106 -8.769 -9.465 1.00 97.31 124 ALA A CA 1
ATOM 1022 C C . ALA A 1 124 ? -1.927 -9.548 -10.773 1.00 97.31 124 ALA A C 1
ATOM 1024 O O . ALA A 1 124 ? -1.192 -10.534 -10.815 1.00 97.31 124 ALA A O 1
ATOM 1025 N N . PHE A 1 125 ? -2.580 -9.081 -11.833 1.00 96.81 125 PHE A N 1
ATOM 1026 C CA . PHE A 1 125 ? -2.600 -9.719 -13.145 1.00 96.81 125 PHE A CA 1
ATOM 1027 C C . PHE A 1 125 ? -2.161 -8.747 -14.234 1.00 96.81 125 PHE A C 1
ATOM 1029 O O . PHE A 1 125 ? -2.404 -7.549 -14.099 1.00 96.81 125 PHE A O 1
ATOM 1036 N N . ASP A 1 126 ? -1.568 -9.253 -15.312 1.00 94.25 126 ASP A N 1
ATOM 1037 C CA . ASP A 1 126 ? -1.385 -8.478 -16.545 1.00 94.25 126 ASP A CA 1
ATOM 1038 C C . ASP A 1 126 ? -2.642 -8.496 -17.427 1.00 94.25 126 ASP A C 1
ATOM 1040 O O . ASP A 1 126 ? -3.618 -9.180 -17.130 1.00 94.25 126 ASP A O 1
ATOM 1044 N N . GLU A 1 127 ? -2.620 -7.754 -18.535 1.00 92.44 127 GLU A N 1
ATOM 1045 C CA . GLU A 1 127 ? -3.737 -7.664 -19.489 1.00 92.44 127 GLU A CA 1
ATOM 1046 C C . GLU A 1 127 ? -4.149 -9.015 -20.101 1.00 92.44 127 GLU A C 1
ATOM 1048 O O . GLU A 1 127 ? -5.303 -9.177 -20.498 1.00 92.44 127 GLU A O 1
ATOM 1053 N N . ALA A 1 128 ? -3.242 -9.997 -20.151 1.00 95.56 128 ALA A N 1
ATOM 1054 C CA . ALA A 1 128 ? -3.535 -11.350 -20.624 1.00 95.56 128 ALA A CA 1
ATOM 1055 C C . ALA A 1 128 ? -4.181 -12.236 -19.539 1.00 95.56 128 ALA A C 1
ATOM 1057 O O . ALA A 1 128 ? -4.563 -13.373 -19.817 1.00 95.56 128 ALA A O 1
ATOM 1058 N N . GLY A 1 129 ? -4.319 -11.729 -18.310 1.00 96.25 129 GLY A N 1
ATOM 1059 C CA . GLY A 1 129 ? -4.833 -12.467 -17.161 1.00 96.25 129 GLY A CA 1
ATOM 1060 C C . GLY A 1 129 ? -3.784 -13.348 -16.477 1.00 96.25 129 GLY A C 1
ATOM 1061 O O . GLY A 1 129 ? -4.143 -14.188 -15.649 1.00 96.25 129 GLY A O 1
ATOM 1062 N N . THR A 1 130 ? -2.496 -13.174 -16.786 1.00 97.00 130 THR A N 1
ATOM 1063 C CA . THR A 1 130 ? -1.406 -13.901 -16.124 1.00 97.00 130 THR A CA 1
ATOM 1064 C C . THR A 1 130 ? -1.214 -13.353 -14.717 1.00 97.00 130 THR A C 1
ATOM 1066 O O . THR A 1 130 ? -1.093 -12.144 -14.536 1.00 97.00 130 THR A O 1
ATOM 1069 N N . LEU A 1 131 ? -1.174 -14.227 -13.709 1.00 97.69 131 LEU A N 1
ATOM 1070 C CA . LEU A 1 131 ? -0.901 -13.842 -12.323 1.00 97.69 131 LEU A CA 1
ATOM 1071 C C . LEU A 1 131 ? 0.590 -13.514 -12.146 1.00 97.69 131 LEU A C 1
ATOM 1073 O O . LEU A 1 131 ? 1.438 -14.361 -12.418 1.00 97.69 131 LEU A O 1
ATOM 1077 N N . HIS A 1 132 ? 0.895 -12.315 -11.647 1.00 96.06 132 HIS A N 1
ATOM 1078 C CA . HIS A 1 132 ? 2.267 -11.857 -11.376 1.00 96.06 132 HIS A CA 1
ATOM 1079 C C . HIS A 1 132 ? 2.595 -11.773 -9.888 1.00 96.06 132 HIS A C 1
ATOM 1081 O O . HIS A 1 132 ? 3.756 -11.916 -9.510 1.00 96.06 132 HIS A O 1
ATOM 1087 N N . ASP A 1 133 ? 1.595 -11.528 -9.044 1.00 97.75 133 ASP A N 1
ATOM 1088 C CA . ASP A 1 133 ? 1.785 -11.439 -7.600 1.00 97.75 133 ASP A CA 1
ATOM 1089 C C . ASP A 1 133 ? 0.501 -11.764 -6.830 1.00 97.75 133 ASP A C 1
ATOM 1091 O O . ASP A 1 133 ? -0.607 -11.470 -7.290 1.00 97.75 133 ASP A O 1
ATOM 1095 N N . GLU A 1 134 ? 0.655 -12.338 -5.637 1.00 98.25 134 GLU A N 1
ATOM 1096 C CA . GLU A 1 134 ? -0.447 -12.632 -4.728 1.00 98.25 134 GLU A CA 1
ATOM 1097 C C . GLU A 1 134 ? -0.085 -12.397 -3.257 1.00 98.25 134 GLU A C 1
ATOM 1099 O O . GLU A 1 134 ? 1.069 -12.492 -2.829 1.00 98.25 134 GLU A O 1
ATOM 1104 N N . LEU A 1 135 ? -1.113 -12.089 -2.468 1.00 97.56 135 LEU A N 1
ATOM 1105 C CA . LEU A 1 135 ? -1.041 -11.976 -1.020 1.00 97.56 135 LEU A CA 1
ATOM 1106 C C . LEU A 1 135 ? -2.348 -12.473 -0.402 1.00 97.56 135 LEU A C 1
ATOM 1108 O O . LEU A 1 135 ? -3.431 -11.996 -0.743 1.00 97.56 135 LEU A O 1
ATOM 1112 N N . VAL A 1 136 ? -2.230 -13.369 0.575 1.00 97.19 136 VAL A N 1
ATOM 1113 C CA . VAL A 1 136 ? -3.328 -13.753 1.467 1.00 97.19 136 VAL A CA 1
ATOM 1114 C C . VAL A 1 136 ? -3.089 -13.125 2.836 1.00 97.19 136 VAL A C 1
ATOM 1116 O O . VAL A 1 136 ? -1.992 -13.226 3.382 1.00 97.19 136 VAL A O 1
ATOM 1119 N N . MET A 1 137 ? -4.113 -12.474 3.382 1.00 95.69 137 MET A N 1
ATOM 1120 C CA . MET A 1 137 ? -4.126 -11.931 4.740 1.00 95.69 137 MET A CA 1
ATOM 1121 C C . MET A 1 137 ? -5.259 -12.576 5.533 1.00 95.69 137 MET A C 1
ATOM 1123 O O . MET A 1 137 ? -6.359 -12.760 5.006 1.00 95.69 137 MET A O 1
ATOM 1127 N N . GLU A 1 138 ? -4.995 -12.875 6.801 1.00 93.94 138 GLU A N 1
ATOM 1128 C CA . GLU A 1 138 ? -5.969 -13.436 7.738 1.00 93.94 138 GLU A CA 1
ATOM 1129 C C . GLU A 1 138 ? -6.023 -12.583 9.012 1.00 93.94 138 GLU A C 1
ATOM 1131 O O . GLU A 1 138 ? -5.014 -11.989 9.405 1.00 93.94 138 GLU A O 1
ATOM 1136 N N . LYS A 1 139 ? -7.211 -12.489 9.615 1.00 91.25 139 LYS A N 1
ATOM 1137 C CA . LYS A 1 139 ? -7.494 -11.753 10.855 1.00 91.25 139 LYS A CA 1
ATOM 1138 C C . LYS A 1 139 ? -8.046 -12.645 11.952 1.00 91.25 139 LYS A C 1
ATOM 1140 O O . LYS A 1 139 ? -8.775 -13.608 11.619 1.00 91.25 139 LYS A O 1
#

pLDDT: mean 93.35, std 7.3, range [66.06, 98.56]

Radius of gyration: 14.74 Å; chains: 1; bounding box: 35×33×36 Å

=== Feature glossary ===
The record interleaves many kinds of information about one protein. Here is each kind framed as the question it answers.

Q: What are the backbone torsion angles?
A: φ (phi) and ψ (psi) are the two rotatable backbone dihedrals per residue: φ is the C(i-1)–N–Cα–C torsion, ψ is the N–Cα–C–N(i+1) torsion, both in degrees on (−180°, 180°]. α-helical residues cluster near (−60°, −45°); β-strand residues near (−120°, +130°). A Ramachandran plot is simply a scatter of (φ, ψ) for every residue.

Q: What is the amino-acid chain?
A: This is the polypeptide sequence — one letter per residue, N-terminus first. Length ranges from a few dozen residues for small domains to over a thousand for large multi-domain proteins.

Q: How mobile is each atom in the crystal?
A: For experimental (PDB) structures, the B-factor (temperature factor) quantifies the positional spread of each atom in the crystal — a combination of thermal vibration and static disorder — in units of Å². High B-factors mark flexible loops or poorly resolved regions; low B-factors mark the rigid, well-ordered core.

Q: Are the domains correctly placed relative to each other?
A: Predicted Aligned Error (PAE) is an AlphaFold confidence matrix: entry (i, j) is the expected error in the position of residue j, in ångströms, when the prediction is superimposed on the true structure at residue i. Low PAE within a block of residues means that block is internally rigid and well-predicted; high PAE between two blocks means their relative placement is uncertain even if each block individually is confident.

Q: How confident is the AlphaFold model at each residue?
A: pLDDT is the predicted lDDT-Cα score: AlphaFold's confidence that the local environment of each residue (all inter-atomic distances within 15 Å) is correctly placed. It is a per-residue number between 0 and 100, with higher meaning more reliable.

Q: What family and function is it annotated with?
A: Functional annotations link the protein to curated databases. InterPro entries identify conserved domains and families by matching the sequence against member-database signatures (Pfam, PROSITE, CDD, …). Gene Ontology (GO) terms describe molecular function, biological process, and cellular component in a controlled vocabulary. CATH places the structure in a hierarchical fold classification (Class/Architecture/Topology/Homologous-superfamily). The organism is the source spec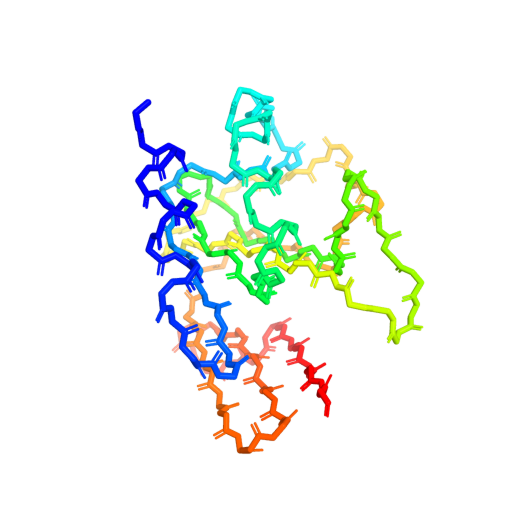ies.

Q: How big and how compact is the whole molecule?
A: Three whole-structure scalars: the radius of gyration (RMS distance of Cα from centroid, in Å), the count of Cα–Cα contacts (pairs closer than 8 Å and separated by more than four residues in sequence — i.e. tertiary, not local, contacts), and the bounding-box dimensions. Together they distinguish compact globular folds from extended fibres or disordered chains.

Q: What known structures does this most resemble?
A: The Foldseek neighbor list gives the closest experimentally determined structures in the PDB, ranked by structural alignment. TM-score near 1 means near-identical fold; near 0.3 means only rough topology match. This is how one finds what a novel AlphaFold prediction most resembles in the solved-structure universe.

Q: Which residues are buried vs exposed?
A: SASA measures how much of the protein is reachable by solvent. It is computed by rolling a water-sized probe over the atomic surface and summing the exposed area (Å²). Per-residue SASA distinguishes core (buried, low SASA) from surface (exposed, high SASA) residues; total SASA is a whole-molecule size measure.

Q: Which residues are in helices, strands, or loops?
A: Eight-state secondary structure (DSSP): H is the canonical α-helix, G the tighter 3₁₀-helix, I the wider π-helix; E/B are β-structure, T and S are turns and bends, and '-' is everything else. DSSP derives these from the pattern of main-chain N–H···O=C hydrogen bonds, not from the sequence.

Q: Where is each backbone atom in 3D?
A: Structure coordinates are given as an mmCIF _atom_site loop: one row per atom with element, residue name, chain id, sequence number, and x/y/z position in Å. Only the four main-chain atoms per residue are included here; side chains are omitted to keep the record compact.

Q: What if only a Cα trace is available?
A: Three-state secondary structure (P-SEA) collapses the eight DSSP classes into helix (a), strand (b), and coil (c). P-SEA assigns these from Cα geometry alone — distances and angles — without requiring backbone oxygens, so it works on any Cα trace.

Q: What do the rendered images show?
A: The six renders are orthographic views along the three Cartesian axes in both directions. Representation (cartoon, sticks, or surface) and color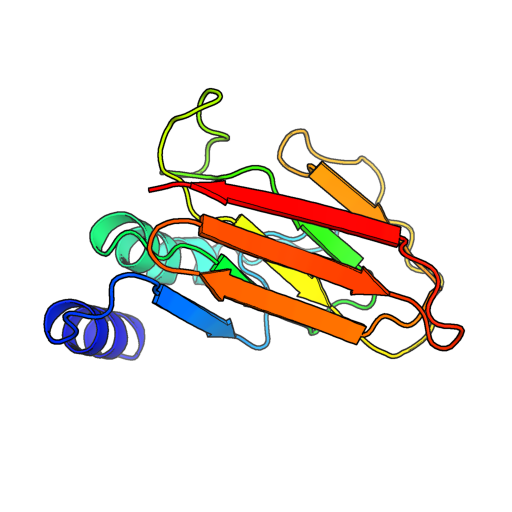 scheme (sequence-rainbow or by-chain) vary across proteins so the training set covers all the common visualization conventions.

Q: What does the local fold look like, residue by residue?
A: Foldseek's 3Di representation compresses backbone geometry into a per-residue letter drawn from a learned twenty-state alphabet. It captures the tertiary interaction pattern around each residue — which residues are packed against it in space, regardless of where they are in sequence.

Q: What do the diagnostic plots show?
A: The contact map is a binary N×N matrix image: pixel (i, j) is dark where Cα_i and Cα_j are within 8 Å and |i−j|>4. Because the |i−j|>4 filter removes local helical contacts, off-diagonal stripes parallel to the main diagonal indicate parallel β-sheets; stripes perpendicular to it indicate antiparallel β-sheets. The Ramachandran plot scatters every residue's (φ, ψ) pair against the sterically allowed regions. The PAE heatmap renders the predicted-aligned-error matrix.